Protein AF-A0A7V4CTF9-F1 (afdb_monomer)

Radius of gyration: 12.27 Å; Cα contacts (8 Å, |Δi|>4): 56; chains: 1; bounding box: 28×27×33 Å

Structure (mmCIF, N/CA/C/O backbone):
data_AF-A0A7V4CTF9-F1
#
_entry.id   AF-A0A7V4CTF9-F1
#
loop_
_atom_site.group_PDB
_atom_site.id
_atom_site.type_symbol
_atom_site.label_atom_id
_atom_site.label_alt_id
_atom_site.label_comp_id
_atom_site.label_asym_id
_atom_site.label_entity_id
_atom_site.label_seq_id
_atom_site.pdbx_PDB_ins_code
_atom_site.Cartn_x
_atom_site.Cartn_y
_atom_site.Cartn_z
_atom_site.occupancy
_atom_site.B_iso_or_equiv
_atom_site.auth_seq_id
_atom_site.auth_comp_id
_atom_site.auth_asym_id
_atom_site.auth_atom_id
_atom_site.pdbx_PDB_model_num
ATOM 1 N N . MET A 1 1 ? 16.703 -4.036 -11.228 1.00 58.84 1 MET A N 1
ATOM 2 C CA . MET A 1 1 ? 15.423 -4.703 -10.897 1.00 58.84 1 MET A CA 1
ATOM 3 C C . MET A 1 1 ? 15.426 -5.441 -9.548 1.00 58.84 1 MET A C 1
ATOM 5 O O . MET A 1 1 ? 14.359 -5.842 -9.118 1.00 58.84 1 MET A O 1
ATOM 9 N N . ILE A 1 2 ? 16.560 -5.610 -8.844 1.00 62.47 2 ILE A N 1
ATOM 10 C CA . ILE A 1 2 ? 16.594 -6.321 -7.542 1.00 62.47 2 ILE A CA 1
ATOM 11 C C . ILE A 1 2 ? 16.097 -5.436 -6.380 1.00 62.47 2 ILE A C 1
ATOM 13 O O . ILE A 1 2 ? 15.482 -5.948 -5.448 1.00 62.47 2 ILE A O 1
ATOM 17 N N . ASP A 1 3 ? 16.302 -4.118 -6.457 1.00 82.69 3 ASP A N 1
ATOM 18 C CA . ASP A 1 3 ? 16.002 -3.213 -5.339 1.00 82.69 3 ASP A CA 1
ATOM 19 C C . ASP A 1 3 ? 14.494 -2.976 -5.134 1.00 82.69 3 ASP A C 1
ATOM 21 O O . ASP A 1 3 ? 14.019 -3.061 -4.007 1.00 82.69 3 ASP A O 1
ATOM 25 N N . GLY A 1 4 ? 13.706 -2.810 -6.204 1.00 85.19 4 GLY A N 1
ATOM 26 C CA . GLY A 1 4 ? 12.253 -2.574 -6.112 1.00 85.19 4 GLY A CA 1
ATOM 27 C C . GLY A 1 4 ? 11.459 -3.693 -5.444 1.00 85.19 4 GLY A C 1
ATOM 28 O O . GLY A 1 4 ? 10.631 -3.454 -4.571 1.00 85.19 4 GLY A O 1
ATOM 29 N N . GLN A 1 5 ? 11.754 -4.937 -5.821 1.00 88.94 5 GLN A N 1
ATOM 30 C CA . GLN A 1 5 ? 11.099 -6.123 -5.264 1.00 88.94 5 GLN A CA 1
ATOM 31 C C . GLN A 1 5 ? 11.443 -6.328 -3.782 1.00 88.94 5 GLN A C 1
ATOM 33 O O . GLN A 1 5 ? 10.616 -6.797 -2.999 1.00 88.94 5 GLN A O 1
ATOM 38 N N . LYS A 1 6 ? 12.659 -5.947 -3.373 1.00 92.81 6 LYS A N 1
ATOM 39 C CA . LYS A 1 6 ? 13.072 -5.978 -1.969 1.00 92.81 6 LYS A CA 1
ATOM 40 C C . LYS A 1 6 ? 12.314 -4.935 -1.141 1.00 92.81 6 LYS 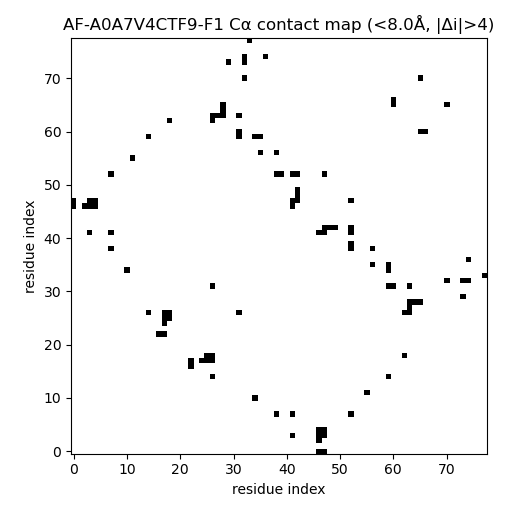A C 1
ATOM 42 O O . LYS A 1 6 ? 11.846 -5.273 -0.056 1.00 92.81 6 LYS A O 1
ATOM 47 N N . GLU A 1 7 ? 12.162 -3.717 -1.658 1.00 91.94 7 GLU A N 1
ATOM 48 C CA . GLU A 1 7 ? 11.390 -2.652 -1.004 1.00 91.94 7 GLU A CA 1
ATOM 49 C C . GLU A 1 7 ? 9.909 -3.034 -0.868 1.00 91.94 7 GLU A C 1
ATOM 51 O O . GLU A 1 7 ? 9.363 -2.993 0.236 1.00 91.94 7 GLU A O 1
ATOM 56 N N . LEU A 1 8 ? 9.280 -3.522 -1.948 1.00 93.62 8 LEU A N 1
ATOM 57 C CA . LEU A 1 8 ? 7.8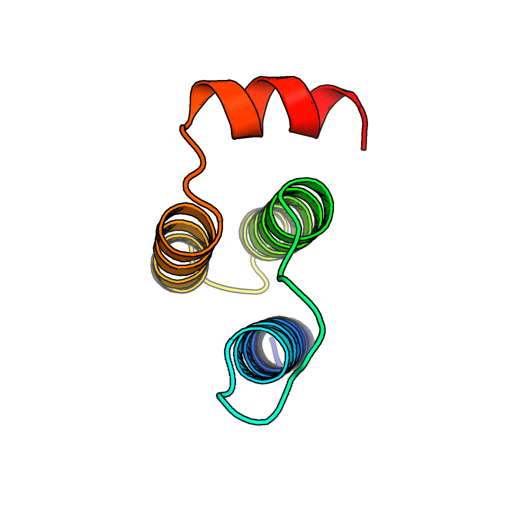85 -3.977 -1.919 1.00 93.62 8 LEU A CA 1
ATOM 58 C C . LEU A 1 8 ? 7.670 -5.081 -0.874 1.00 93.62 8 LEU A C 1
ATOM 60 O O . LEU A 1 8 ? 6.709 -5.044 -0.104 1.00 93.62 8 LEU A O 1
ATOM 64 N N . LYS A 1 9 ? 8.596 -6.045 -0.796 1.00 94.00 9 LYS A N 1
ATOM 65 C CA . LYS A 1 9 ? 8.557 -7.100 0.221 1.00 94.00 9 LYS A CA 1
ATOM 66 C C . LYS A 1 9 ? 8.635 -6.531 1.642 1.00 94.00 9 LYS A C 1
ATOM 68 O O . LYS A 1 9 ? 7.872 -6.963 2.502 1.00 94.00 9 LYS A O 1
ATOM 73 N N . GLY A 1 10 ? 9.507 -5.552 1.883 1.00 93.81 10 GLY A N 1
ATOM 74 C CA . GLY A 1 10 ? 9.614 -4.883 3.181 1.00 93.81 10 GLY A CA 1
ATOM 75 C C . GLY A 1 10 ? 8.326 -4.158 3.585 1.00 93.81 10 GLY A C 1
ATOM 76 O O . GLY A 1 10 ? 7.922 -4.219 4.746 1.00 93.81 10 GLY A O 1
ATOM 77 N N . ILE A 1 11 ? 7.637 -3.528 2.629 1.00 93.31 11 ILE A N 1
ATOM 78 C CA . ILE A 1 11 ? 6.324 -2.905 2.862 1.00 93.31 11 ILE A CA 1
ATOM 79 C C . ILE A 1 11 ? 5.287 -3.968 3.253 1.00 93.31 11 ILE A C 1
ATOM 81 O O . ILE A 1 11 ? 4.561 -3.789 4.234 1.00 93.31 11 ILE A O 1
ATOM 85 N N . ILE A 1 12 ? 5.244 -5.099 2.541 1.00 94.19 12 ILE A N 1
ATOM 86 C CA . ILE A 1 12 ? 4.330 -6.213 2.844 1.00 94.19 12 ILE A CA 1
ATOM 87 C C . ILE A 1 12 ? 4.578 -6.766 4.252 1.00 94.19 12 ILE A C 1
ATOM 89 O O . ILE A 1 12 ? 3.626 -6.927 5.013 1.00 94.19 12 ILE A O 1
ATOM 93 N N . GLU A 1 13 ? 5.836 -6.986 4.637 1.00 93.50 13 GLU A N 1
ATOM 94 C CA . GLU A 1 13 ? 6.193 -7.470 5.978 1.00 93.50 13 GLU A CA 1
ATOM 95 C C . GLU A 1 13 ? 5.740 -6.497 7.082 1.00 93.50 13 GLU A C 1
ATOM 97 O O . GLU A 1 13 ? 5.243 -6.920 8.128 1.00 93.50 13 GLU A O 1
ATOM 102 N N . GLN A 1 14 ? 5.838 -5.184 6.847 1.00 91.56 14 GLN A N 1
ATOM 103 C CA . GLN A 1 14 ? 5.318 -4.185 7.783 1.00 91.56 14 GLN A CA 1
ATOM 104 C C . GLN A 1 14 ? 3.787 -4.213 7.879 1.00 91.56 14 GLN A C 1
ATOM 106 O O . GLN A 1 14 ? 3.244 -4.115 8.982 1.00 91.56 14 GLN A O 1
ATOM 111 N N . ILE A 1 15 ? 3.081 -4.358 6.753 1.00 90.69 15 ILE A N 1
ATOM 112 C CA . ILE A 1 15 ? 1.615 -4.509 6.736 1.00 90.69 15 ILE A CA 1
ATOM 113 C C . ILE A 1 15 ? 1.205 -5.758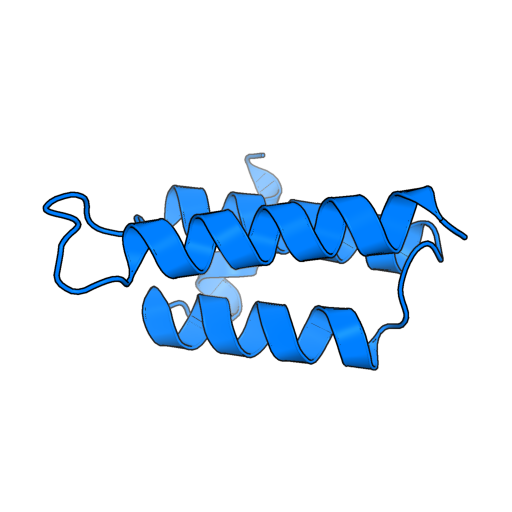 7.525 1.00 90.69 15 ILE A C 1
ATOM 115 O O . ILE A 1 15 ? 0.303 -5.694 8.365 1.00 90.69 15 ILE A O 1
ATOM 119 N N . ASP A 1 16 ? 1.883 -6.881 7.293 1.00 91.00 16 ASP A N 1
ATOM 120 C CA . ASP A 1 16 ? 1.639 -8.144 7.988 1.00 91.00 16 ASP A CA 1
ATOM 121 C C . ASP A 1 16 ? 1.875 -7.996 9.494 1.00 91.00 16 ASP A C 1
ATOM 123 O O . ASP A 1 16 ? 1.043 -8.425 10.291 1.00 91.00 16 ASP A O 1
ATOM 127 N N . TYR A 1 17 ? 2.937 -7.297 9.906 1.00 89.06 17 TYR A N 1
ATOM 128 C CA . TYR A 1 17 ? 3.184 -7.001 11.316 1.00 89.06 17 TYR A CA 1
ATOM 129 C C . TYR A 1 17 ? 2.022 -6.231 11.962 1.00 89.06 17 TYR A C 1
ATOM 131 O O . TYR A 1 17 ? 1.536 -6.647 13.012 1.00 89.06 17 TYR A O 1
ATOM 139 N N . PHE A 1 18 ? 1.520 -5.153 11.346 1.00 85.56 18 PHE A N 1
ATOM 140 C CA . PHE A 1 18 ? 0.409 -4.367 11.915 1.00 85.56 18 PHE A CA 1
ATOM 141 C C . PHE A 1 18 ? -0.957 -5.058 11.841 1.00 85.56 18 PHE A C 1
ATOM 143 O O . PHE A 1 18 ? -1.878 -4.656 12.549 1.00 85.56 18 PHE A O 1
ATOM 150 N N . THR A 1 19 ? -1.107 -6.068 10.985 1.00 83.62 19 THR A N 1
ATOM 151 C CA . THR A 1 19 ? -2.358 -6.830 10.843 1.00 83.62 19 THR A CA 1
ATOM 152 C C . THR A 1 19 ? -2.329 -8.194 11.521 1.00 83.62 19 THR A C 1
ATOM 154 O O . THR A 1 19 ? -3.363 -8.860 11.606 1.00 83.62 19 THR A O 1
ATOM 157 N N . SER A 1 20 ? -1.171 -8.610 12.031 1.00 85.00 20 SER A N 1
ATOM 158 C CA . SER A 1 20 ? -1.032 -9.836 12.806 1.00 85.00 20 SER A CA 1
ATOM 159 C C . SER A 1 20 ? -1.834 -9.761 14.107 1.00 85.00 20 SER A C 1
ATOM 161 O O . SER A 1 20 ? -1.954 -8.712 14.739 1.00 85.00 20 SER A O 1
ATOM 163 N N . LYS A 1 21 ? -2.360 -10.912 14.543 1.00 70.12 21 LYS A N 1
ATOM 164 C CA . LYS A 1 21 ? -3.107 -11.040 15.808 1.00 70.12 21 LYS A CA 1
ATOM 165 C C . LYS A 1 21 ? -2.262 -10.725 17.048 1.00 70.12 21 LYS A C 1
ATOM 167 O O . LYS A 1 21 ? -2.826 -10.529 18.116 1.00 70.12 21 LYS A O 1
ATOM 172 N N . GLU A 1 22 ? -0.939 -10.723 16.906 1.00 70.38 22 GLU A N 1
ATOM 173 C CA . GLU A 1 22 ? 0.025 -10.470 17.981 1.00 70.38 22 GLU A CA 1
ATOM 174 C C . GLU A 1 22 ? 0.388 -8.984 18.113 1.00 70.38 22 GLU A C 1
ATOM 176 O O . GLU A 1 22 ? 1.095 -8.596 19.041 1.00 70.38 22 GLU A O 1
ATOM 181 N N . SER A 1 23 ? -0.080 -8.137 17.193 1.00 68.81 23 SER A N 1
ATOM 182 C CA . SER A 1 23 ? 0.199 -6.708 17.222 1.00 68.81 23 SER A CA 1
ATOM 183 C C . SER A 1 23 ? -0.919 -5.940 17.912 1.00 68.81 23 SER A C 1
ATOM 185 O O . SER A 1 23 ? -2.009 -5.767 17.373 1.00 68.81 23 SER A O 1
ATOM 187 N N . ASP A 1 24 ? -0.614 -5.373 19.079 1.00 66.88 24 ASP A N 1
ATOM 188 C CA . ASP A 1 24 ? -1.494 -4.406 19.751 1.00 66.88 24 ASP A CA 1
ATOM 189 C C . ASP A 1 24 ? -1.563 -3.053 19.007 1.00 66.88 24 ASP A C 1
ATOM 191 O O . ASP A 1 24 ? -2.325 -2.151 19.372 1.00 66.88 24 ASP A O 1
ATOM 195 N N . LYS A 1 25 ? -0.747 -2.867 17.958 1.00 71.44 25 LYS A N 1
ATOM 196 C CA . LYS A 1 25 ? -0.651 -1.617 17.198 1.00 71.44 25 LYS A CA 1
ATOM 197 C C . LYS A 1 25 ? -1.593 -1.646 16.000 1.00 71.44 25 LYS A C 1
ATOM 199 O O . LYS A 1 25 ? -1.365 -2.370 15.039 1.00 71.44 25 LYS A O 1
ATOM 204 N N . LYS A 1 26 ? -2.588 -0.755 16.001 1.00 75.94 26 LYS A N 1
ATOM 205 C CA . LYS A 1 26 ? -3.457 -0.537 14.835 1.00 75.94 26 LYS A CA 1
ATOM 206 C C . LYS A 1 26 ? -2.656 -0.011 13.643 1.00 75.94 26 LYS A C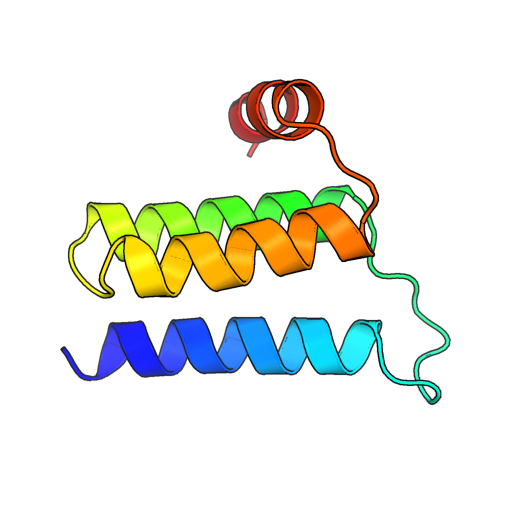 1
ATOM 208 O O . LYS A 1 26 ? -1.875 0.935 13.781 1.00 75.94 26 LYS A O 1
ATOM 213 N N . TYR A 1 27 ? -2.911 -0.573 12.464 1.00 86.31 27 TYR A N 1
ATOM 214 C CA . TYR A 1 27 ? -2.460 0.005 11.203 1.00 86.31 27 TYR A CA 1
ATOM 215 C C . TYR A 1 27 ? -3.248 1.293 10.934 1.00 86.31 27 TYR A C 1
ATOM 217 O O . TYR A 1 27 ? -4.434 1.253 10.613 1.00 86.31 27 TYR A O 1
ATOM 225 N N . SER A 1 28 ? -2.632 2.450 11.181 1.00 88.62 28 SER A N 1
ATOM 226 C CA . SER A 1 28 ? -3.315 3.741 11.062 1.00 88.62 28 SER A CA 1
ATOM 227 C C . SER A 1 28 ? -3.524 4.140 9.601 1.00 88.62 28 SER A C 1
ATOM 229 O O . SER A 1 28 ? -2.707 3.805 8.743 1.00 88.62 28 SER A O 1
ATOM 231 N N . LYS A 1 29 ? -4.570 4.937 9.338 1.00 89.94 29 LYS A N 1
ATOM 232 C CA . LYS A 1 29 ? -4.843 5.514 8.010 1.00 89.94 29 LYS A CA 1
ATOM 233 C C . LYS A 1 29 ? -3.618 6.227 7.424 1.00 89.94 29 LYS A C 1
ATOM 235 O O . LYS A 1 29 ? -3.237 5.947 6.299 1.00 89.94 29 LYS A O 1
ATOM 240 N N . ILE A 1 30 ? -2.927 7.046 8.222 1.00 89.06 30 ILE A N 1
ATOM 241 C CA . ILE A 1 30 ? -1.710 7.756 7.786 1.00 89.06 30 ILE A CA 1
ATOM 242 C C . ILE A 1 30 ? -0.613 6.782 7.326 1.00 89.06 30 ILE A C 1
ATOM 244 O O . ILE A 1 30 ? -0.015 6.992 6.279 1.00 89.06 30 ILE A O 1
ATOM 248 N N . LYS A 1 31 ? -0.352 5.690 8.064 1.00 90.94 31 LYS A N 1
ATOM 249 C CA . LYS A 1 31 ? 0.652 4.700 7.629 1.00 90.94 31 LYS A CA 1
ATOM 250 C C . LYS A 1 31 ? 0.235 3.967 6.364 1.00 90.94 31 LYS A C 1
ATOM 252 O O . LYS A 1 31 ? 1.088 3.652 5.543 1.00 90.94 31 LYS A O 1
ATOM 257 N N . ALA A 1 32 ? -1.053 3.672 6.237 1.00 93.06 32 ALA A N 1
ATOM 258 C CA . ALA A 1 32 ? -1.600 3.084 5.029 1.00 93.06 32 ALA A CA 1
ATOM 259 C C . ALA A 1 32 ? -1.349 3.985 3.814 1.00 93.06 32 ALA A C 1
ATOM 261 O O . ALA A 1 32 ? -0.794 3.512 2.830 1.00 93.06 32 ALA A O 1
ATOM 262 N N . ILE A 1 33 ? -1.627 5.285 3.926 1.00 93.56 33 ILE A N 1
ATOM 263 C CA . ILE A 1 33 ? -1.371 6.258 2.856 1.00 93.56 33 ILE A CA 1
ATOM 264 C C . ILE A 1 33 ? 0.130 6.349 2.531 1.00 93.56 33 ILE A C 1
ATOM 266 O O . ILE A 1 33 ? 0.497 6.314 1.361 1.00 93.56 33 ILE A O 1
ATOM 270 N N . VAL A 1 34 ? 1.011 6.389 3.541 1.00 93.25 34 VAL A N 1
ATOM 271 C CA . VAL A 1 34 ? 2.472 6.402 3.319 1.00 93.25 34 VAL A CA 1
ATOM 272 C C . VAL A 1 34 ? 2.934 5.165 2.544 1.00 93.25 34 VAL A C 1
ATOM 274 O O . VAL A 1 34 ? 3.704 5.296 1.600 1.00 93.25 34 VAL A O 1
ATOM 277 N N . HIS A 1 35 ? 2.459 3.969 2.903 1.00 95.25 35 HIS A N 1
ATOM 278 C CA . HIS A 1 35 ? 2.806 2.757 2.156 1.00 95.25 35 HIS A CA 1
ATOM 279 C C . HIS A 1 35 ? 2.254 2.780 0.727 1.00 95.25 35 HIS A C 1
ATOM 281 O O . HIS A 1 35 ? 2.950 2.332 -0.176 1.00 95.25 35 HIS A O 1
ATOM 287 N N . ILE A 1 36 ? 1.044 3.311 0.509 1.00 95.62 36 ILE A N 1
ATOM 288 C CA . ILE A 1 36 ? 0.487 3.484 -0.842 1.00 95.62 36 ILE A CA 1
ATOM 289 C C . ILE A 1 36 ? 1.400 4.399 -1.666 1.00 95.62 36 ILE A C 1
ATOM 291 O O . ILE A 1 36 ? 1.875 3.973 -2.710 1.00 95.62 36 ILE A O 1
ATOM 295 N N . ALA A 1 37 ? 1.765 5.576 -1.142 1.00 94.62 37 ALA A N 1
ATOM 296 C CA . ALA A 1 37 ? 2.667 6.509 -1.825 1.00 94.62 37 ALA A CA 1
ATOM 297 C C . ALA A 1 37 ? 4.032 5.880 -2.163 1.00 94.62 37 ALA A C 1
ATOM 299 O O . ALA A 1 37 ? 4.577 6.091 -3.243 1.00 94.62 37 ALA A O 1
ATOM 300 N N . GLN A 1 38 ? 4.590 5.077 -1.251 1.00 94.56 38 GLN A N 1
ATOM 301 C CA . GLN A 1 38 ? 5.831 4.346 -1.513 1.00 94.56 38 GLN A CA 1
ATOM 302 C C . GLN A 1 38 ? 5.671 3.336 -2.653 1.00 94.56 38 GLN A C 1
ATOM 304 O O . GLN A 1 38 ? 6.562 3.222 -3.489 1.00 94.56 38 GLN A O 1
ATOM 309 N N . ILE A 1 39 ? 4.554 2.607 -2.702 1.00 95.88 39 ILE A N 1
ATOM 310 C CA . ILE A 1 39 ? 4.280 1.641 -3.772 1.00 95.88 39 ILE A CA 1
ATOM 311 C C . ILE A 1 39 ? 4.088 2.359 -5.111 1.00 95.88 39 ILE A C 1
ATOM 313 O O . ILE A 1 39 ? 4.662 1.916 -6.105 1.00 95.88 39 ILE A O 1
ATOM 317 N N . ASP A 1 40 ? 3.366 3.480 -5.133 1.00 94.94 40 ASP A N 1
ATOM 318 C CA . ASP A 1 40 ? 3.178 4.292 -6.340 1.00 94.94 40 ASP A CA 1
ATOM 319 C C . ASP A 1 40 ? 4.520 4.768 -6.899 1.00 94.94 40 ASP A C 1
ATOM 321 O O . ASP A 1 40 ? 4.795 4.584 -8.081 1.00 94.94 40 ASP A O 1
ATOM 325 N N . GLN A 1 41 ? 5.428 5.248 -6.043 1.00 94.06 41 GLN A N 1
ATOM 326 C CA . GLN A 1 41 ? 6.788 5.610 -6.457 1.00 94.06 41 GLN A CA 1
ATOM 327 C C . GLN A 1 41 ? 7.550 4.420 -7.062 1.00 94.06 41 GLN A C 1
ATOM 329 O O . GLN A 1 41 ? 8.255 4.572 -8.061 1.00 94.06 41 GLN A O 1
ATOM 334 N N . LEU A 1 42 ? 7.416 3.215 -6.494 1.00 95.25 42 LEU A N 1
ATOM 335 C CA . LEU A 1 42 ? 8.040 2.016 -7.064 1.00 95.25 42 LEU A CA 1
ATOM 336 C C . LEU A 1 42 ? 7.472 1.680 -8.455 1.00 95.25 42 LEU A C 1
ATOM 338 O O . LEU A 1 42 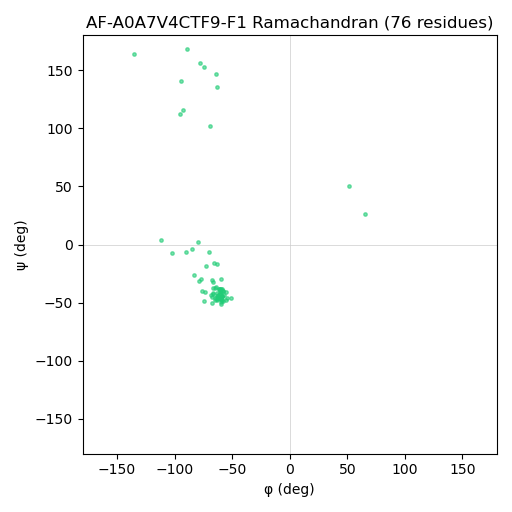? 8.235 1.236 -9.319 1.00 95.25 42 LEU A O 1
ATOM 342 N N . ILE A 1 43 ? 6.171 1.894 -8.682 1.00 94.88 43 ILE A N 1
ATOM 343 C CA . ILE A 1 43 ? 5.537 1.733 -9.999 1.00 94.88 43 ILE A CA 1
ATOM 344 C C . ILE A 1 43 ? 6.051 2.805 -10.969 1.00 94.88 43 ILE A C 1
ATOM 346 O O . ILE A 1 43 ? 6.503 2.469 -12.065 1.00 94.88 43 ILE A O 1
ATOM 350 N N . GLU A 1 44 ? 6.029 4.080 -10.573 1.00 94.19 44 GLU A N 1
ATOM 351 C CA . GLU A 1 44 ? 6.434 5.223 -11.404 1.00 94.19 44 GLU A CA 1
ATOM 352 C C . GLU A 1 44 ? 7.882 5.111 -11.889 1.00 94.19 44 GLU A C 1
ATOM 354 O O . GLU A 1 44 ? 8.182 5.381 -13.054 1.00 94.19 44 GLU A O 1
ATOM 359 N N . TYR A 1 45 ? 8.788 4.649 -11.024 1.00 93.94 45 TYR A N 1
ATOM 360 C CA . TYR A 1 45 ? 10.189 4.421 -11.382 1.00 93.94 45 TYR A CA 1
ATOM 361 C C . TYR A 1 45 ? 10.429 3.106 -12.144 1.00 93.94 45 TYR A C 1
ATOM 363 O O . TYR A 1 45 ? 11.577 2.781 -12.460 1.00 93.94 45 TYR A O 1
ATOM 371 N N . GLY A 1 46 ? 9.379 2.334 -12.441 1.00 93.94 46 GLY A N 1
ATOM 372 C CA . GLY A 1 46 ? 9.472 1.055 -13.148 1.00 93.94 46 GLY A CA 1
ATOM 373 C C . GLY A 1 46 ? 10.231 -0.018 -12.364 1.00 93.94 46 GLY A C 1
ATOM 374 O O . GLY A 1 46 ? 10.846 -0.910 -12.954 1.00 93.94 46 GLY A O 1
ATOM 375 N N . LEU A 1 47 ? 10.246 0.089 -11.032 1.00 93.94 47 LEU A N 1
ATOM 376 C CA . LEU A 1 47 ? 10.927 -0.848 -10.140 1.00 93.94 47 LEU A CA 1
ATOM 377 C C . LEU A 1 47 ? 10.074 -2.090 -9.851 1.00 93.94 47 LEU A C 1
ATOM 379 O O . LEU A 1 47 ? 10.634 -3.156 -9.578 1.00 93.94 47 LEU A O 1
ATOM 383 N N . ILE A 1 48 ? 8.752 -1.944 -9.943 1.00 94.50 48 ILE A N 1
ATOM 384 C CA . ILE A 1 48 ? 7.746 -3.012 -9.924 1.00 94.50 48 ILE A CA 1
ATOM 385 C C . ILE A 1 48 ? 6.714 -2.757 -11.031 1.00 94.50 48 ILE A C 1
ATOM 387 O O . ILE A 1 48 ? 6.634 -1.656 -11.576 1.00 94.50 48 ILE A O 1
ATOM 391 N N . THR A 1 49 ? 5.928 -3.772 -11.381 1.00 95.56 49 THR A N 1
ATOM 392 C CA . THR A 1 49 ? 4.818 -3.604 -12.327 1.00 95.56 49 THR A CA 1
ATOM 393 C C . THR A 1 49 ? 3.609 -2.945 -11.660 1.00 95.56 49 THR A C 1
ATOM 395 O O . THR A 1 49 ? 3.421 -3.045 -10.446 1.00 95.56 49 THR A O 1
ATOM 398 N N . PHE A 1 50 ? 2.757 -2.308 -12.468 1.00 94.44 50 P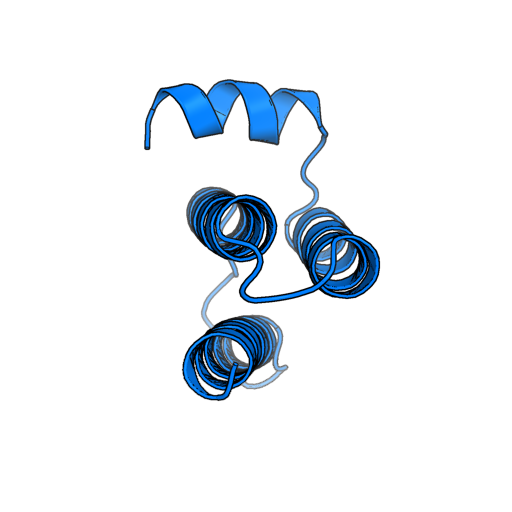HE A N 1
ATOM 399 C CA . PHE A 1 50 ? 1.490 -1.742 -11.998 1.00 94.44 50 PHE A CA 1
ATOM 400 C C . PHE A 1 50 ? 0.618 -2.799 -11.304 1.00 94.44 50 PHE A C 1
ATOM 402 O O . PHE A 1 50 ? 0.171 -2.574 -10.186 1.00 94.44 50 PHE A O 1
ATOM 409 N N . ASP A 1 51 ? 0.452 -3.978 -11.913 1.00 95.94 51 ASP A N 1
ATOM 410 C CA . ASP A 1 51 ? -0.375 -5.054 -11.352 1.00 95.94 51 ASP A CA 1
ATOM 411 C C . ASP A 1 51 ? 0.142 -5.538 -9.986 1.00 95.94 51 ASP A C 1
ATOM 413 O O . ASP A 1 51 ? -0.644 -5.843 -9.088 1.00 95.94 51 ASP A O 1
ATOM 417 N N . GLU A 1 52 ? 1.464 -5.613 -9.798 1.00 93.31 52 GLU A N 1
ATOM 418 C CA . GLU A 1 52 ? 2.062 -5.972 -8.506 1.00 93.31 52 GLU A CA 1
ATOM 419 C C . GLU A 1 52 ? 1.767 -4.919 -7.436 1.00 93.31 52 GLU A C 1
ATOM 421 O O . GLU A 1 52 ? 1.346 -5.275 -6.333 1.00 93.31 52 GLU A O 1
ATOM 426 N N . GLY A 1 53 ? 1.966 -3.637 -7.752 1.00 95.12 53 GLY A N 1
ATOM 427 C CA . GLY A 1 53 ? 1.721 -2.552 -6.806 1.00 95.12 53 GLY A CA 1
ATOM 428 C C . GLY A 1 53 ? 0.236 -2.383 -6.475 1.00 95.12 53 GLY A C 1
ATOM 429 O O . GLY A 1 53 ? -0.126 -2.338 -5.298 1.00 95.12 53 GLY A O 1
ATOM 430 N N . GLU A 1 54 ? -0.638 -2.408 -7.483 1.00 95.56 54 GLU A N 1
ATOM 431 C CA . GLU A 1 54 ? -2.085 -2.224 -7.326 1.00 95.56 54 GLU A CA 1
ATOM 432 C C . GLU A 1 54 ? -2.705 -3.301 -6.423 1.00 95.56 54 GLU A C 1
ATOM 434 O O . GLU A 1 54 ? -3.506 -3.002 -5.536 1.00 95.56 54 GLU A O 1
ATOM 439 N N . ASN A 1 55 ? -2.270 -4.560 -6.553 1.00 95.81 55 ASN A N 1
ATOM 440 C CA . ASN A 1 55 ? -2.718 -5.639 -5.667 1.00 95.81 55 ASN A CA 1
ATOM 441 C C . ASN A 1 55 ? -2.406 -5.355 -4.185 1.00 95.81 55 ASN A C 1
ATOM 443 O O . ASN A 1 55 ? -3.213 -5.665 -3.299 1.00 95.81 55 ASN A O 1
ATOM 447 N N . VAL A 1 56 ? -1.245 -4.761 -3.894 1.00 95.56 56 VAL A N 1
ATOM 448 C CA . VAL A 1 56 ? -0.850 -4.406 -2.524 1.00 95.56 56 VAL A CA 1
ATOM 449 C C . VAL A 1 56 ? -1.603 -3.163 -2.045 1.00 95.56 56 VAL A C 1
ATOM 451 O O . VAL A 1 56 ? -2.086 -3.153 -0.911 1.00 95.56 56 VAL A O 1
ATOM 454 N N . ILE A 1 57 ? -1.791 -2.158 -2.901 1.00 95.69 57 ILE A N 1
ATOM 455 C CA . ILE A 1 57 ? -2.566 -0.944 -2.594 1.00 95.69 57 ILE A CA 1
ATOM 456 C C . ILE A 1 57 ? -4.015 -1.291 -2.234 1.00 95.69 57 ILE A C 1
ATOM 458 O O . ILE A 1 57 ? -4.507 -0.868 -1.185 1.00 95.69 57 ILE A O 1
ATOM 462 N N . GLN A 1 58 ? -4.685 -2.136 -3.023 1.00 94.56 58 GLN A N 1
ATOM 463 C CA . GLN A 1 58 ? -6.053 -2.590 -2.740 1.00 94.56 58 GLN A CA 1
ATOM 464 C C . GLN A 1 58 ? -6.155 -3.315 -1.393 1.00 94.56 58 GLN A C 1
ATOM 466 O O . GLN A 1 58 ? -7.104 -3.127 -0.620 1.00 94.56 58 GLN A O 1
ATOM 471 N N . ARG A 1 59 ? -5.139 -4.118 -1.059 1.00 94.19 59 ARG A N 1
ATOM 472 C CA . ARG A 1 59 ? -5.040 -4.768 0.250 1.00 94.19 59 ARG A CA 1
ATOM 473 C C . ARG A 1 59 ? -4.920 -3.735 1.377 1.00 94.19 59 ARG A C 1
ATOM 475 O O . ARG A 1 59 ? -5.642 -3.855 2.370 1.00 94.19 59 ARG A O 1
ATOM 482 N N . ILE A 1 60 ? -4.051 -2.733 1.235 1.00 94.06 60 ILE A N 1
ATOM 483 C CA . ILE A 1 60 ? -3.867 -1.655 2.220 1.00 94.06 60 ILE A CA 1
ATOM 484 C C . ILE A 1 60 ? -5.174 -0.882 2.429 1.00 94.06 60 ILE A C 1
ATOM 486 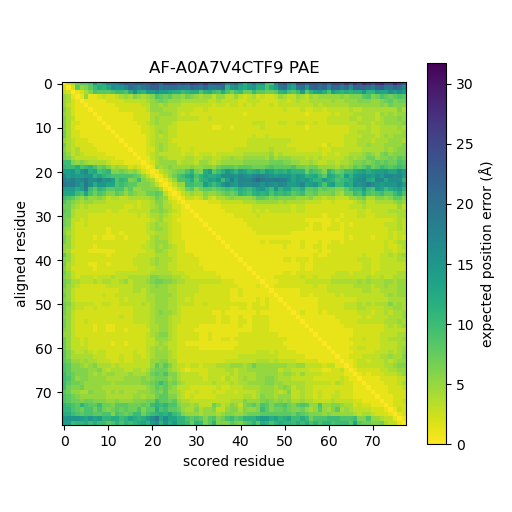O O . ILE A 1 60 ? -5.607 -0.732 3.575 1.00 94.06 60 ILE A O 1
ATOM 490 N N . LYS A 1 61 ? -5.835 -0.464 1.339 1.00 93.12 61 LYS A N 1
ATOM 491 C CA . LYS A 1 61 ? -7.124 0.245 1.371 1.00 93.12 61 LYS A CA 1
ATOM 492 C C . LYS A 1 61 ? -8.172 -0.532 2.160 1.00 93.12 61 LYS A C 1
ATOM 494 O O . LYS A 1 61 ? -8.810 0.021 3.055 1.00 93.12 61 LYS A O 1
ATOM 499 N N . LYS A 1 62 ? -8.285 -1.843 1.918 1.00 91.31 62 LYS A N 1
ATOM 500 C CA . LYS A 1 62 ? -9.215 -2.719 2.646 1.00 91.31 62 LYS A CA 1
ATOM 501 C C . LYS A 1 62 ? -8.901 -2.811 4.141 1.00 91.31 62 LYS A C 1
ATOM 503 O O . LYS A 1 62 ? -9.818 -2.742 4.954 1.00 91.31 62 LYS A O 1
ATOM 508 N N . ILE A 1 63 ? -7.631 -2.973 4.515 1.00 90.44 63 ILE A N 1
ATOM 509 C CA . ILE A 1 63 ? -7.224 -3.082 5.926 1.00 90.44 63 ILE A CA 1
ATOM 510 C C . ILE A 1 63 ? -7.508 -1.773 6.671 1.00 90.44 63 ILE A C 1
ATOM 512 O O . ILE A 1 63 ? -8.048 -1.794 7.776 1.00 90.44 63 ILE A O 1
ATOM 516 N N . ALA A 1 64 ? -7.147 -0.641 6.070 1.00 89.75 64 ALA A N 1
ATOM 517 C CA . ALA A 1 64 ? -7.282 0.676 6.684 1.00 89.75 64 ALA A CA 1
ATOM 518 C C . ALA A 1 64 ? -8.672 1.310 6.495 1.00 89.75 64 ALA A C 1
ATOM 520 O O . ALA A 1 64 ? -8.930 2.373 7.061 1.00 89.75 64 ALA A O 1
ATOM 521 N N . SER A 1 65 ? -9.567 0.652 5.743 1.00 89.25 65 SER A N 1
ATOM 522 C CA . SER A 1 65 ? -10.890 1.169 5.362 1.00 89.25 65 SER A CA 1
ATOM 523 C C . SER A 1 65 ? -10.796 2.572 4.750 1.00 89.25 65 SER A C 1
ATOM 525 O O . SER A 1 65 ? -11.457 3.500 5.218 1.00 89.25 65 SER A O 1
ATOM 527 N N . LEU A 1 66 ? -9.907 2.714 3.762 1.00 89.38 66 LEU A N 1
ATOM 528 C CA . LEU A 1 66 ? -9.688 3.946 3.003 1.00 89.38 66 LEU A CA 1
ATOM 529 C C . LEU A 1 66 ? -10.515 3.937 1.717 1.00 89.38 66 LEU A C 1
ATOM 531 O O . LEU A 1 66 ? -10.601 2.902 1.050 1.00 89.38 66 LEU A O 1
ATOM 535 N N . THR A 1 67 ? -11.078 5.087 1.363 1.00 90.38 67 THR A N 1
ATOM 536 C CA . THR A 1 67 ? -11.600 5.349 0.013 1.00 90.38 67 THR A CA 1
ATOM 537 C C . THR A 1 67 ? -10.509 5.923 -0.892 1.00 90.38 67 THR A C 1
ATOM 539 O O . THR A 1 67 ? -9.443 6.306 -0.412 1.00 90.38 67 THR A O 1
ATOM 542 N N . ASP A 1 68 ? -10.769 5.988 -2.198 1.00 88.19 68 ASP A N 1
ATOM 543 C CA . ASP A 1 68 ? -9.853 6.624 -3.155 1.00 88.19 68 ASP A CA 1
ATOM 544 C C . ASP A 1 68 ? -9.684 8.119 -2.839 1.00 88.19 68 ASP A C 1
ATOM 546 O O . ASP A 1 68 ? -8.558 8.573 -2.675 1.00 88.19 68 ASP A O 1
ATOM 550 N N . ASP A 1 69 ? -10.790 8.830 -2.585 1.00 90.50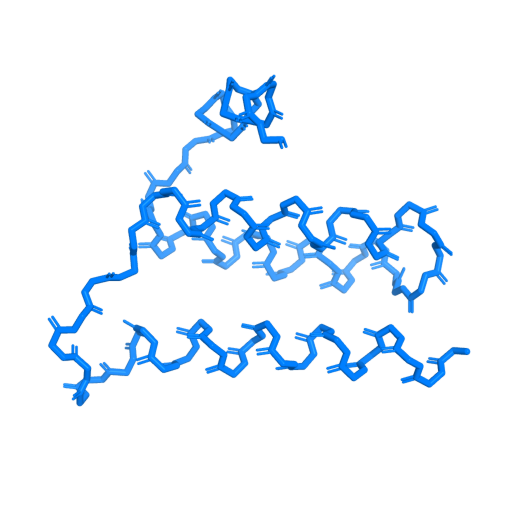 69 ASP A N 1
ATOM 551 C CA . ASP A 1 69 ? -10.771 10.247 -2.191 1.00 90.50 69 ASP A CA 1
ATOM 552 C C . ASP A 1 69 ? -9.906 10.512 -0.942 1.00 90.50 69 ASP A C 1
ATOM 554 O O . ASP A 1 69 ? -9.169 11.494 -0.892 1.00 90.50 69 ASP A O 1
ATOM 558 N N . GLU A 1 70 ? -9.966 9.633 0.071 1.00 86.06 70 GLU A N 1
ATOM 559 C CA . GLU A 1 70 ? -9.150 9.766 1.290 1.00 86.06 70 GLU A CA 1
ATOM 560 C C . GLU A 1 70 ? -7.651 9.563 1.021 1.00 86.06 70 GLU A C 1
ATOM 562 O O . GLU A 1 70 ? -6.817 10.116 1.739 1.00 86.06 70 GLU A O 1
ATOM 567 N N . VAL A 1 71 ? -7.300 8.740 0.029 1.00 87.44 71 VAL A N 1
ATOM 568 C CA . VAL A 1 71 ? -5.907 8.535 -0.385 1.00 87.44 71 VAL A CA 1
ATOM 569 C C . VAL A 1 71 ? -5.413 9.752 -1.159 1.00 87.44 71 VAL A C 1
ATOM 571 O O . VAL A 1 71 ? -4.371 10.294 -0.795 1.00 87.44 71 VAL A O 1
ATOM 574 N N . ASP A 1 72 ? -6.185 10.216 -2.142 1.00 87.75 72 ASP A N 1
ATOM 575 C CA . ASP A 1 72 ? -5.840 11.363 -2.987 1.00 87.75 72 ASP A CA 1
ATOM 576 C C . ASP A 1 72 ? -5.675 12.646 -2.162 1.00 87.75 72 ASP A C 1
ATOM 578 O O . ASP A 1 72 ? -4.687 13.367 -2.314 1.00 87.75 72 ASP A O 1
ATOM 582 N N . GLU A 1 73 ? -6.607 12.921 -1.239 1.00 85.81 73 GLU A N 1
ATOM 583 C CA . GLU A 1 73 ? -6.517 14.079 -0.345 1.00 85.81 73 GLU A CA 1
ATOM 584 C C . GLU A 1 73 ? -5.243 14.012 0.501 1.00 85.81 73 GLU A C 1
ATOM 586 O O . GLU A 1 73 ? -4.534 15.006 0.640 1.00 85.81 73 GLU A O 1
ATOM 591 N N . ALA A 1 74 ? -4.920 12.840 1.048 1.00 79.38 74 ALA A N 1
ATOM 592 C CA . ALA A 1 74 ? -3.784 12.688 1.943 1.00 79.38 74 ALA A CA 1
ATOM 593 C C . ALA A 1 74 ? -2.424 12.651 1.228 1.00 79.38 74 ALA A C 1
ATOM 595 O O . ALA A 1 74 ? -1.431 13.089 1.812 1.00 79.38 74 ALA A O 1
ATOM 596 N N . HIS A 1 75 ? -2.363 12.173 -0.018 1.00 80.06 75 HIS A N 1
ATOM 597 C CA . HIS A 1 75 ? -1.154 12.204 -0.850 1.00 80.06 75 HIS A CA 1
ATOM 598 C C . HIS A 1 75 ? -0.641 13.621 -1.099 1.00 80.06 75 HIS A C 1
ATOM 600 O O . HIS A 1 75 ? 0.565 13.810 -1.203 1.00 80.06 75 HIS A O 1
ATOM 606 N N . LEU A 1 76 ? -1.517 14.629 -1.118 1.00 79.81 76 LEU A N 1
ATOM 607 C CA . LEU A 1 76 ? -1.118 16.033 -1.272 1.00 79.81 76 LEU A CA 1
ATOM 608 C C . LEU A 1 76 ? -0.294 16.580 -0.091 1.00 79.81 76 LEU A C 1
ATOM 610 O O . LEU A 1 76 ? 0.310 17.647 -0.212 1.00 79.81 76 LEU A O 1
ATOM 614 N N . TYR A 1 77 ? -0.293 15.891 1.053 1.00 72.31 77 TYR A N 1
ATOM 615 C CA . TYR A 1 77 ? 0.315 16.358 2.304 1.00 72.31 77 TYR A CA 1
ATOM 616 C C . TYR A 1 77 ? 1.555 15.559 2.739 1.00 72.31 77 TYR A C 1
ATOM 618 O O . TYR A 1 77 ? 2.076 15.809 3.831 1.00 72.31 77 TYR A O 1
ATOM 626 N N . ILE A 1 78 ? 2.007 14.601 1.925 1.00 68.12 78 ILE A N 1
ATOM 627 C CA . ILE A 1 78 ? 3.167 13.726 2.180 1.00 68.12 78 ILE A CA 1
ATOM 628 C C . ILE A 1 78 ? 4.304 14.109 1.237 1.00 68.12 78 ILE A C 1
ATOM 630 O O . ILE A 1 78 ? 5.455 14.163 1.729 1.00 68.12 78 ILE A O 1
#

Secondary structure (DSSP, 8-state):
-HHHHHHHHHHHHHHHHHHSTT--S---HHHHHHHHHHHHHHHHTTSS-HHHHHHHHHHHHHHHT--HHHHHHHHTT-

Solvent-accessible surface area (backbone atoms only — not comparable to full-atom values): 4419 Å² total; per-residue (Å²): 112,71,65,36,56,52,52,53,47,53,52,50,54,51,52,48,49,35,68,35,94,86,39,92,48,76,62,45,58,68,57,42,45,52,52,40,54,53,40,51,51,33,33,76,72,65,32,43,52,62,72,65,38,50,59,5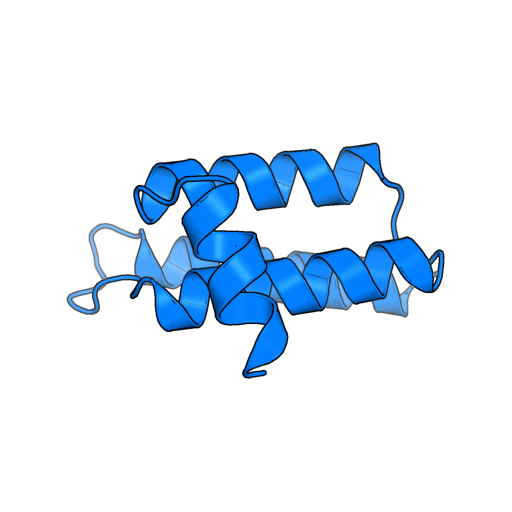1,41,56,50,43,30,63,76,46,71,52,53,70,68,61,43,59,62,50,59,79,77,112

Sequence (78 aa):
MIDGQKELKGIIEQIDYFTSKESDKKYSKIKAIVHIAQIDQLIEYGLITFDEGENVIQRIKKIASLTDDEVDEAHLYI

pLDDT: mean 88.39, std 8.72, range [58.84, 95.94]

Foldseek 3Di:
DVVLVVVLVVLVVVVCQQPDPPDPHHPEPLNLLVSLVVLVVCCVVVVDPPVSSVVVNVVSCVSNVHDPVNSVVSVVVD

Mean predicted aligned error: 4.25 Å

Nearest PDB structures (foldseek):
  2odm-assembly1_B  TM=4.778E-01  e=7.930E-01  Staphylococcus aureus subsp. aureus MW2
  1is1-assembly1_A  TM=7.285E-01  e=6.350E+00  Vibrio parahaemolyticus
  4kb2-assembly1_A  TM=7.138E-01  e=9.627E+00  Mycobacterium tuberculosis